Protein AF-D3AAQ2-F1 (afdb_monomer)

Sequence (80 aa):
MEKGIAGCYVCEESCSKGLLGKIKPLGFRTFIQRYGVEALLDCLERNEKNGVMYHREGINGDYDKFENVEDLISFIQSGK

Secondary structure (DSSP, 8-state):
----SS-GGG--S---SGGGGSHHHHHHHHHHHHHHHHHHHHHHHHHHHTT--S-SBTTB-GGGS-SSHHHHHHHHHH--

Foldseek 3Di:
DDDPDPDPLVDPDDDCPDPNVAQLVVLVSVLCVVPNPVLLVVLVVVLVVVVFDCDDDDRDGPLRPDPHNVVSSVCSNPND

Nearest PDB structures (foldseek):
  8rhf-assembly1_B  TM=5.117E-01  e=3.560E+00  Pseudomonas aeruginosa

Solvent-accessible surface area (backbone atoms only — not comparable to full-atom values): 4748 Å² total; per-residue (Å²): 135,89,82,92,62,99,45,78,48,76,49,87,71,93,67,56,66,75,67,36,56,37,45,51,57,35,19,54,32,52,42,32,60,74,62,33,65,65,54,49,52,57,28,50,56,54,19,42,78,71,68,49,41,70,56,76,58,83,84,43,28,64,73,64,77,48,92,46,43,66,64,42,40,50,27,48,75,66,52,104

Radius of gyration: 12.84 Å; Cα contacts (8 Å, |Δi|>4): 79; chains: 1; bounding box: 31×27×33 Å

Structure (mmCIF, N/CA/C/O backbone):
data_AF-D3AAQ2-F1
#
_entry.id   AF-D3AAQ2-F1
#
loop_
_atom_site.group_PDB
_atom_site.id
_atom_site.type_symbol
_atom_site.label_atom_id
_atom_site.label_alt_id
_atom_site.label_comp_id
_atom_site.label_asym_id
_atom_site.label_entity_id
_atom_site.label_seq_id
_atom_site.pdbx_PDB_ins_code
_atom_site.Cartn_x
_atom_site.Cartn_y
_atom_site.Cartn_z
_atom_site.occ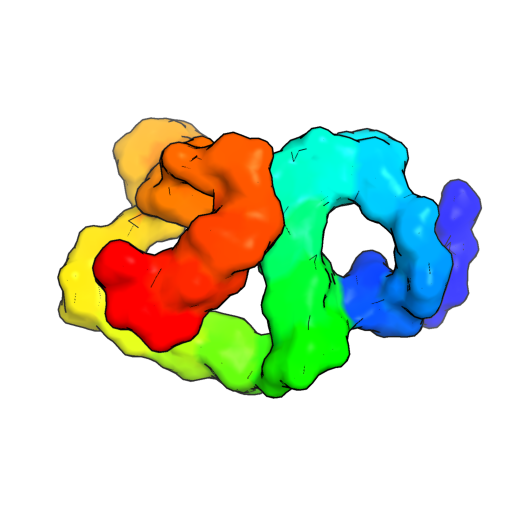upancy
_atom_site.B_iso_or_equiv
_atom_site.auth_seq_id
_atom_site.auth_comp_id
_atom_site.auth_asym_id
_atom_site.auth_atom_id
_atom_site.pdbx_PDB_model_num
ATOM 1 N N . MET A 1 1 ? 13.854 6.487 -17.000 1.00 64.56 1 MET A N 1
ATOM 2 C CA . MET A 1 1 ? 13.767 5.535 -18.120 1.00 64.56 1 MET A CA 1
ATOM 3 C C . MET A 1 1 ? 12.542 4.680 -17.872 1.00 64.56 1 MET A C 1
ATOM 5 O O . MET A 1 1 ? 12.450 4.090 -16.800 1.00 64.56 1 MET A O 1
ATOM 9 N N . GLU A 1 2 ? 11.571 4.713 -18.778 1.00 75.44 2 GLU A N 1
ATOM 10 C CA . GLU A 1 2 ? 10.407 3.827 -18.710 1.00 75.44 2 GLU A CA 1
ATOM 11 C C . GLU A 1 2 ? 10.822 2.412 -19.112 1.00 75.44 2 GLU A C 1
ATOM 13 O O . GLU A 1 2 ? 11.640 2.238 -20.014 1.00 75.44 2 GLU A O 1
ATOM 18 N N . LYS A 1 3 ? 10.294 1.410 -18.405 1.00 84.69 3 LYS A N 1
ATOM 19 C CA . LYS A 1 3 ? 10.684 0.001 -18.575 1.00 84.69 3 LYS A CA 1
ATOM 20 C C . LYS A 1 3 ? 9.660 -0.842 -19.339 1.00 84.69 3 LYS A C 1
ATOM 22 O O . LYS A 1 3 ? 9.909 -2.019 -19.550 1.00 84.69 3 LYS A O 1
ATOM 27 N N . GLY A 1 4 ? 8.512 -0.273 -19.715 1.00 90.06 4 GLY A N 1
ATOM 28 C CA . GLY A 1 4 ? 7.447 -1.016 -20.403 1.00 90.06 4 GLY A CA 1
ATOM 29 C C . GLY A 1 4 ? 6.813 -2.134 -19.562 1.00 90.06 4 GLY A C 1
ATOM 30 O O . GLY A 1 4 ? 6.305 -3.101 -20.117 1.00 90.06 4 GLY A O 1
ATOM 31 N N . ILE A 1 5 ? 6.865 -2.025 -18.231 1.00 91.50 5 ILE A N 1
ATOM 32 C CA . ILE A 1 5 ? 6.299 -3.004 -17.290 1.00 91.50 5 ILE A CA 1
ATOM 33 C C . ILE A 1 5 ? 5.017 -2.464 -16.653 1.00 91.50 5 ILE A C 1
ATOM 35 O O . ILE A 1 5 ? 4.858 -1.252 -16.514 1.00 91.50 5 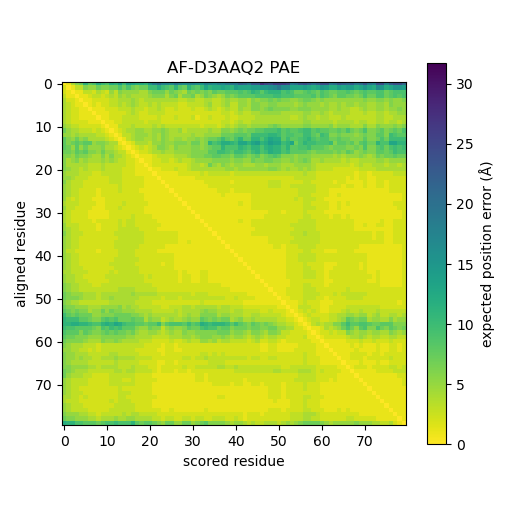ILE A O 1
ATOM 39 N N . ALA A 1 6 ? 4.139 -3.365 -16.204 1.00 90.62 6 ALA A N 1
ATOM 40 C CA . ALA A 1 6 ? 2.824 -3.015 -15.651 1.00 90.62 6 ALA A CA 1
ATOM 41 C C . ALA A 1 6 ? 2.880 -2.115 -14.400 1.00 90.62 6 ALA A C 1
ATOM 43 O O . ALA A 1 6 ? 1.926 -1.405 -14.097 1.00 90.62 6 ALA A O 1
ATOM 44 N N . GLY A 1 7 ? 3.995 -2.120 -13.667 1.00 88.88 7 GLY A N 1
ATOM 45 C CA . GLY A 1 7 ? 4.201 -1.223 -12.538 1.00 88.88 7 GLY A CA 1
ATOM 46 C C . GLY A 1 7 ? 5.522 -1.470 -11.823 1.00 88.88 7 GLY A C 1
ATOM 47 O O . GLY A 1 7 ? 6.215 -2.456 -12.072 1.00 88.88 7 GLY A O 1
ATOM 48 N N . CYS A 1 8 ? 5.864 -0.585 -10.883 1.00 90.56 8 CYS A N 1
ATOM 49 C CA . CYS A 1 8 ? 7.109 -0.690 -10.113 1.00 90.56 8 CYS A CA 1
ATOM 50 C C . CYS A 1 8 ? 7.208 -1.987 -9.293 1.00 90.56 8 CYS A C 1
ATOM 52 O O . CYS A 1 8 ? 8.316 -2.399 -8.957 1.00 90.56 8 CYS A O 1
ATOM 54 N N . TYR A 1 9 ? 6.079 -2.628 -8.977 1.00 91.81 9 TYR A N 1
ATOM 55 C CA . TYR A 1 9 ? 6.036 -3.913 -8.277 1.00 91.81 9 TYR A CA 1
ATOM 56 C C . TYR A 1 9 ? 6.536 -5.082 -9.141 1.00 91.81 9 TYR A C 1
ATOM 58 O O . TYR A 1 9 ? 7.046 -6.049 -8.594 1.00 91.81 9 TYR A O 1
ATOM 66 N N . VAL A 1 10 ? 6.489 -4.976 -10.474 1.00 92.75 10 VAL A N 1
ATOM 67 C CA . VAL A 1 10 ? 7.055 -5.985 -11.395 1.00 92.75 10 VAL A CA 1
ATOM 68 C C . VAL A 1 10 ? 8.580 -5.851 -11.511 1.00 92.75 10 VAL A C 1
ATOM 70 O O . VAL A 1 10 ? 9.269 -6.763 -11.948 1.00 92.75 10 VAL A O 1
ATOM 73 N N . CYS A 1 11 ? 9.137 -4.703 -11.124 1.00 89.81 11 CYS A N 1
ATOM 74 C CA . CYS A 1 11 ? 10.567 -4.447 -11.230 1.00 89.81 11 CYS A CA 1
ATOM 75 C C . CYS A 1 11 ? 11.337 -5.114 -10.083 1.00 89.81 11 CYS A C 1
ATOM 77 O O . CYS A 1 11 ? 11.088 -4.790 -8.923 1.00 89.81 11 CYS A O 1
ATOM 79 N N . GLU A 1 12 ? 12.334 -5.939 -10.402 1.00 85.88 12 GLU A N 1
ATOM 80 C CA . GLU A 1 12 ? 13.191 -6.621 -9.415 1.00 85.88 12 GLU A CA 1
ATOM 81 C C . GLU A 1 12 ? 14.273 -5.715 -8.802 1.00 85.88 12 GLU A C 1
ATOM 83 O O . GLU A 1 12 ? 14.823 -6.012 -7.745 1.00 85.88 12 GLU A O 1
ATOM 88 N N . GLU A 1 13 ? 14.568 -4.569 -9.419 1.00 86.69 13 GLU A N 1
ATOM 89 C CA . GLU A 1 13 ? 15.551 -3.628 -8.872 1.00 86.69 13 GLU A CA 1
ATOM 90 C C . GLU A 1 13 ? 15.096 -2.995 -7.550 1.00 86.69 13 GLU A C 1
ATOM 92 O O . GLU A 1 13 ? 13.936 -2.603 -7.378 1.00 86.69 13 GLU A O 1
ATOM 97 N N . SER A 1 14 ? 16.049 -2.800 -6.637 1.00 80.81 14 SER A N 1
ATOM 98 C CA . SER A 1 14 ? 15.853 -1.950 -5.464 1.00 80.81 14 SER A CA 1
ATOM 99 C C . SER A 1 14 ? 15.866 -0.481 -5.896 1.00 80.81 14 SER A C 1
ATOM 101 O O . SER A 1 14 ? 16.918 0.099 -6.168 1.00 80.81 14 SER A O 1
ATOM 103 N N . CYS A 1 15 ? 14.677 0.113 -6.020 1.00 80.31 15 CYS A N 1
ATOM 104 C CA . CYS A 1 15 ? 14.504 1.506 -6.413 1.00 80.31 15 CYS A CA 1
ATOM 105 C C . CYS A 1 15 ? 13.956 2.327 -5.244 1.00 80.31 15 CYS A C 1
ATOM 107 O O . CYS A 1 15 ? 12.869 2.052 -4.745 1.00 80.31 15 CYS A O 1
ATOM 109 N N . SER A 1 16 ? 14.691 3.369 -4.862 1.00 81.31 16 SER A N 1
ATOM 110 C CA . SER A 1 16 ? 14.319 4.341 -3.823 1.00 81.31 16 SER A CA 1
ATOM 111 C C . SER A 1 16 ? 14.222 5.774 -4.366 1.00 81.31 16 SER A C 1
ATOM 113 O O . SER A 1 16 ? 14.213 6.745 -3.613 1.00 81.31 16 SER A O 1
ATOM 115 N N . LYS A 1 17 ? 14.174 5.938 -5.695 1.00 80.38 17 LYS A N 1
ATOM 116 C CA . LYS A 1 17 ? 14.133 7.256 -6.344 1.00 80.38 17 LYS A CA 1
ATOM 117 C C . LYS A 1 17 ? 12.698 7.781 -6.448 1.00 80.38 17 LYS A C 1
ATOM 119 O O . LYS A 1 17 ? 11.760 7.028 -6.709 1.00 80.38 17 LYS A O 1
ATOM 124 N N . GLY A 1 18 ? 12.538 9.098 -6.317 1.00 86.81 18 GLY A N 1
ATOM 125 C CA . GLY A 1 18 ? 11.252 9.775 -6.501 1.00 86.81 18 GLY A CA 1
ATOM 126 C C . GLY A 1 18 ? 10.197 9.302 -5.498 1.00 86.81 18 GLY A C 1
ATOM 127 O O . GLY A 1 18 ? 10.444 9.292 -4.295 1.00 86.81 18 GLY A O 1
ATOM 128 N N . LEU A 1 19 ? 9.022 8.894 -5.989 1.00 87.06 19 LEU A N 1
ATOM 129 C CA . LEU A 1 19 ? 7.917 8.430 -5.138 1.00 87.06 19 LEU A CA 1
ATOM 130 C C . LEU A 1 19 ? 8.278 7.201 -4.297 1.00 87.06 19 LEU A C 1
ATOM 132 O O . LEU A 1 19 ? 7.821 7.105 -3.164 1.00 87.06 19 LEU A O 1
ATOM 136 N N . LEU A 1 20 ? 9.128 6.302 -4.805 1.00 88.69 20 LEU A N 1
ATOM 137 C CA . LEU A 1 20 ? 9.576 5.119 -4.059 1.00 88.69 20 LEU A CA 1
ATOM 138 C C . LEU A 1 20 ? 10.560 5.452 -2.926 1.00 88.69 20 LEU A C 1
ATOM 140 O O . LEU A 1 20 ? 10.909 4.572 -2.150 1.00 88.69 20 LEU A O 1
ATOM 144 N N . GLY A 1 21 ? 10.988 6.712 -2.806 1.00 90.75 21 GLY A N 1
ATOM 145 C CA . GLY A 1 21 ? 11.693 7.203 -1.621 1.00 90.75 21 GLY A CA 1
ATOM 146 C C . GLY A 1 21 ? 10.766 7.489 -0.433 1.00 90.75 21 GLY A C 1
ATOM 147 O O . GLY A 1 21 ? 11.250 7.734 0.666 1.00 90.75 21 GLY A O 1
ATOM 148 N N . LYS A 1 22 ? 9.440 7.474 -0.631 1.00 92.94 22 LYS A N 1
ATOM 149 C CA . LYS A 1 22 ? 8.444 7.642 0.436 1.00 92.94 22 LYS A CA 1
ATOM 150 C C . LYS A 1 22 ? 7.943 6.282 0.922 1.00 92.94 22 LYS A C 1
ATOM 152 O O . LYS A 1 22 ? 7.756 5.368 0.119 1.00 92.94 22 LYS A O 1
ATOM 157 N N . ILE A 1 23 ? 7.634 6.186 2.217 1.00 95.31 23 ILE A N 1
ATOM 158 C CA . ILE A 1 23 ? 7.195 4.935 2.855 1.00 95.31 23 ILE A CA 1
ATOM 159 C C . ILE A 1 23 ? 5.922 4.376 2.221 1.00 95.31 23 ILE A C 1
ATOM 161 O O . ILE A 1 23 ? 5.907 3.203 1.868 1.00 95.31 23 ILE A O 1
ATOM 165 N N . LYS A 1 24 ? 4.889 5.199 1.989 1.00 94.31 24 LYS A N 1
ATOM 166 C CA . LYS A 1 24 ? 3.614 4.724 1.424 1.00 94.31 24 LYS A CA 1
ATOM 167 C C . LYS A 1 24 ? 3.776 4.057 0.044 1.00 94.31 24 LYS A C 1
ATOM 169 O O . LYS A 1 24 ? 3.492 2.867 -0.062 1.00 94.31 24 LYS A O 1
ATOM 174 N N . PRO A 1 25 ? 4.299 4.715 -1.009 1.00 94.44 25 PRO A N 1
ATOM 175 C CA . PRO A 1 25 ? 4.515 4.054 -2.299 1.00 94.44 25 PRO A CA 1
ATOM 176 C C . PRO A 1 25 ? 5.453 2.840 -2.228 1.00 94.44 25 PRO A C 1
ATOM 178 O O . PRO A 1 25 ? 5.207 1.840 -2.904 1.00 94.44 25 PRO A O 1
ATOM 181 N N . LEU A 1 26 ? 6.511 2.902 -1.408 1.00 95.31 26 LEU A N 1
ATOM 182 C CA . LEU A 1 26 ? 7.444 1.787 -1.244 1.00 95.31 26 LEU A CA 1
ATOM 183 C C . LEU A 1 26 ? 6.790 0.582 -0.555 1.00 95.31 26 LEU A C 1
ATOM 185 O O . LEU A 1 26 ? 6.992 -0.552 -0.989 1.00 95.31 26 LEU A O 1
ATOM 189 N N . GLY A 1 27 ? 5.980 0.813 0.477 1.00 95.94 27 GLY A N 1
ATOM 190 C CA . GLY A 1 27 ? 5.262 -0.231 1.199 1.00 95.94 27 GLY A CA 1
ATOM 191 C C . GLY A 1 27 ? 4.210 -0.911 0.337 1.00 95.94 27 GLY A C 1
ATOM 192 O O . GLY A 1 27 ? 4.184 -2.135 0.286 1.00 95.94 27 GLY A O 1
ATOM 193 N N . PHE A 1 28 ? 3.431 -0.152 -0.439 1.00 96.19 28 PHE A N 1
ATOM 194 C CA . PHE A 1 28 ? 2.463 -0.720 -1.386 1.00 96.19 28 PHE A CA 1
ATOM 195 C C . PHE A 1 28 ? 3.155 -1.559 -2.465 1.00 96.19 28 PHE A C 1
ATOM 197 O O . PHE A 1 28 ? 2.740 -2.683 -2.739 1.00 96.19 28 PHE A O 1
ATOM 204 N N . ARG A 1 29 ? 4.260 -1.057 -3.035 1.00 95.62 29 ARG A N 1
ATOM 205 C CA . ARG A 1 29 ? 5.086 -1.834 -3.970 1.00 95.62 29 ARG A CA 1
ATOM 206 C C . ARG A 1 29 ? 5.557 -3.145 -3.334 1.00 95.62 29 ARG A C 1
ATOM 208 O O . ARG A 1 29 ? 5.408 -4.200 -3.943 1.00 95.62 29 ARG A O 1
ATOM 215 N N . THR A 1 30 ? 6.133 -3.065 -2.137 1.00 96.06 30 THR A N 1
ATOM 216 C CA . THR A 1 30 ? 6.716 -4.217 -1.434 1.00 96.06 30 THR A CA 1
ATOM 217 C C . THR A 1 30 ? 5.642 -5.232 -1.049 1.00 96.06 30 THR A C 1
ATOM 219 O O . THR A 1 30 ? 5.854 -6.432 -1.193 1.00 96.06 30 THR A O 1
ATOM 222 N N . PHE A 1 31 ? 4.464 -4.768 -0.631 1.00 97.81 31 PHE A N 1
ATOM 223 C CA . PHE A 1 31 ? 3.319 -5.625 -0.354 1.00 97.81 31 PHE A CA 1
ATOM 224 C C . PHE A 1 31 ? 2.914 -6.420 -1.597 1.00 97.81 31 PHE A C 1
ATOM 226 O O . PHE A 1 31 ? 2.828 -7.644 -1.536 1.00 97.81 31 PHE A O 1
ATOM 233 N N . ILE A 1 32 ? 2.724 -5.747 -2.738 1.00 97.62 32 ILE A N 1
ATOM 234 C CA . ILE A 1 32 ? 2.326 -6.409 -3.989 1.00 97.62 32 ILE A CA 1
ATOM 235 C C . ILE A 1 32 ? 3.380 -7.436 -4.418 1.00 97.62 32 ILE A C 1
ATOM 237 O O . ILE A 1 32 ? 3.026 -8.518 -4.873 1.00 97.62 32 ILE A O 1
ATOM 241 N N . GLN A 1 33 ? 4.667 -7.139 -4.235 1.00 95.44 33 GLN A N 1
ATOM 242 C CA . GLN A 1 33 ? 5.744 -8.089 -4.532 1.00 95.44 33 GLN A CA 1
ATOM 243 C C . GLN A 1 33 ? 5.686 -9.362 -3.680 1.00 95.44 33 GLN A C 1
ATOM 245 O O . GLN A 1 33 ? 6.074 -10.423 -4.157 1.00 95.44 33 GLN A O 1
ATOM 250 N N . ARG A 1 34 ? 5.214 -9.266 -2.432 1.00 96.94 34 ARG A N 1
ATOM 251 C CA . ARG A 1 34 ? 5.126 -10.404 -1.506 1.00 96.94 34 ARG A CA 1
ATOM 252 C C . ARG A 1 34 ? 3.822 -11.187 -1.642 1.00 96.94 34 ARG A C 1
ATOM 254 O O . ARG A 1 34 ? 3.839 -12.405 -1.510 1.00 96.94 34 ARG A O 1
ATOM 261 N N . TYR A 1 35 ? 2.709 -10.494 -1.873 1.00 98.06 35 TYR A N 1
ATOM 262 C CA . TYR A 1 35 ? 1.363 -11.059 -1.715 1.00 98.06 35 TYR A CA 1
ATOM 263 C C . TYR A 1 35 ? 0.468 -10.914 -2.953 1.00 98.06 35 TYR A C 1
ATOM 265 O O . TYR A 1 35 ? -0.581 -11.546 -3.024 1.00 98.06 35 TYR A O 1
ATOM 273 N N . GLY A 1 36 ? 0.875 -10.118 -3.943 1.00 97.62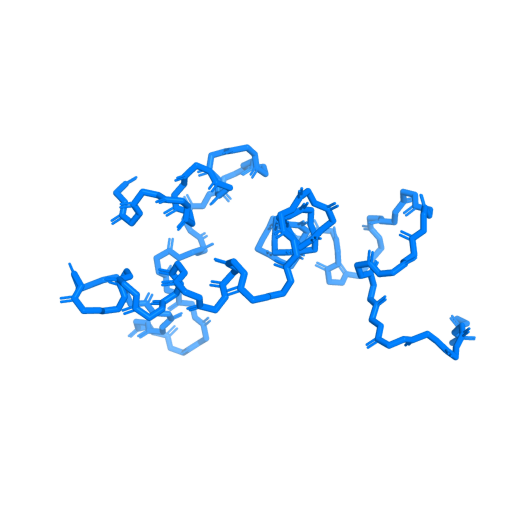 36 GLY A N 1
ATOM 274 C CA . GLY A 1 36 ? 0.105 -9.858 -5.158 1.00 97.62 36 GLY A CA 1
ATOM 275 C C . GLY A 1 36 ? -0.872 -8.684 -5.045 1.00 97.62 36 GLY A C 1
ATOM 276 O O . GLY A 1 36 ? -1.135 -8.148 -3.968 1.00 97.62 36 GLY A O 1
ATOM 277 N N . VAL A 1 37 ? -1.387 -8.259 -6.204 1.00 97.69 37 VAL A N 1
ATOM 278 C CA . VAL A 1 37 ? -2.327 -7.129 -6.318 1.00 97.69 37 VAL A CA 1
ATOM 279 C C . VAL A 1 37 ? -3.685 -7.481 -5.713 1.00 97.69 37 VAL A C 1
ATOM 281 O O . VAL A 1 37 ? -4.216 -6.682 -4.951 1.00 97.69 37 VAL A O 1
ATOM 284 N N . GLU A 1 38 ? -4.205 -8.681 -5.977 1.00 98.25 38 GLU A N 1
ATOM 285 C CA . GLU A 1 38 ? -5.504 -9.125 -5.445 1.00 98.25 38 GLU A CA 1
ATOM 286 C C . GLU A 1 38 ? -5.526 -9.101 -3.910 1.00 98.25 38 GLU A C 1
ATOM 288 O O . GLU A 1 38 ? -6.403 -8.489 -3.311 1.00 98.25 38 GLU A O 1
ATOM 293 N N . ALA A 1 39 ? -4.485 -9.635 -3.259 1.00 98.44 39 ALA A N 1
ATOM 294 C CA . ALA A 1 39 ? -4.383 -9.614 -1.800 1.00 98.44 39 ALA A CA 1
ATOM 295 C C . ALA A 1 39 ? -4.332 -8.189 -1.228 1.00 98.44 39 ALA A C 1
ATOM 297 O O . ALA A 1 39 ? -4.837 -7.941 -0.130 1.00 98.44 39 ALA A O 1
ATOM 298 N N . LEU A 1 40 ? -3.712 -7.246 -1.950 1.00 98.31 40 LEU A N 1
ATOM 299 C CA . LEU A 1 40 ? -3.721 -5.842 -1.553 1.00 98.31 40 LEU A CA 1
ATOM 300 C C . LEU A 1 40 ? -5.148 -5.290 -1.618 1.00 98.31 40 LEU A C 1
ATOM 302 O O . LEU A 1 40 ? -5.584 -4.665 -0.657 1.00 98.31 40 LEU A O 1
ATOM 306 N N . LEU A 1 41 ? -5.871 -5.531 -2.714 1.00 97.94 41 LEU A N 1
ATOM 307 C CA . LEU A 1 41 ? -7.244 -5.052 -2.895 1.00 97.94 41 LEU A CA 1
ATOM 308 C C . LEU A 1 41 ? -8.192 -5.622 -1.831 1.00 97.94 41 LEU A C 1
ATOM 310 O O . LEU A 1 41 ? -8.903 -4.844 -1.194 1.00 97.94 41 LEU A O 1
ATOM 314 N N . ASP A 1 42 ? -8.112 -6.924 -1.547 1.00 98.44 42 ASP A N 1
ATOM 315 C CA . ASP A 1 42 ? -8.886 -7.578 -0.480 1.00 98.44 42 ASP A CA 1
ATOM 316 C C . ASP A 1 42 ? -8.621 -6.938 0.890 1.00 98.44 42 ASP A C 1
ATOM 318 O O . ASP A 1 42 ? -9.530 -6.713 1.697 1.00 98.44 42 ASP A O 1
ATOM 322 N N . CYS A 1 43 ? -7.352 -6.626 1.172 1.00 98.38 43 CYS A N 1
ATOM 323 C CA . CYS A 1 43 ? -6.969 -5.963 2.409 1.00 98.38 43 CYS A CA 1
ATOM 324 C C . CYS A 1 43 ? -7.523 -4.541 2.491 1.00 98.38 43 CYS A C 1
ATOM 326 O O . CYS A 1 43 ? -8.073 -4.170 3.525 1.00 98.38 43 CYS A O 1
ATOM 328 N N . LEU A 1 44 ? -7.406 -3.755 1.419 1.00 97.25 44 LEU A N 1
ATOM 329 C CA . LEU A 1 44 ? -7.910 -2.384 1.383 1.00 97.25 44 LEU A CA 1
ATOM 330 C C . LEU A 1 44 ? -9.430 -2.344 1.574 1.00 97.25 44 LEU A C 1
ATOM 332 O O . LEU A 1 44 ? -9.900 -1.573 2.407 1.00 97.25 44 LEU A O 1
ATOM 336 N N . GLU A 1 45 ? -10.177 -3.214 0.889 1.00 97.50 45 GLU A N 1
ATOM 337 C CA . GLU A 1 45 ? -11.635 -3.301 1.028 1.00 97.50 45 GLU A CA 1
ATOM 338 C C . GLU A 1 45 ? -12.040 -3.689 2.460 1.00 97.50 45 GLU A C 1
ATOM 340 O O . GLU A 1 45 ? -12.920 -3.069 3.065 1.00 97.50 45 GLU A O 1
ATOM 345 N N . ARG A 1 46 ? -11.381 -4.699 3.046 1.00 97.88 46 ARG A N 1
ATOM 346 C CA . ARG A 1 46 ? -11.629 -5.105 4.438 1.00 97.88 46 ARG A CA 1
ATOM 347 C C . ARG A 1 46 ? -11.320 -3.972 5.415 1.00 97.88 46 ARG A C 1
ATOM 349 O O . ARG A 1 46 ? -12.078 -3.746 6.355 1.00 97.88 46 ARG A O 1
ATOM 356 N N . ASN A 1 47 ? -10.202 -3.283 5.223 1.00 98.06 47 ASN A N 1
ATOM 357 C CA . ASN A 1 47 ? -9.752 -2.228 6.121 1.00 98.06 47 ASN A CA 1
ATOM 358 C C . ASN A 1 47 ? -10.676 -1.004 6.044 1.00 98.06 47 ASN A C 1
ATOM 360 O O . ASN A 1 47 ? -11.018 -0.442 7.083 1.00 98.06 47 ASN A O 1
ATOM 364 N N . GLU A 1 48 ? -11.141 -0.637 4.847 1.00 96.50 48 GLU A N 1
ATOM 365 C CA . GLU A 1 48 ? -12.130 0.430 4.653 1.00 96.50 48 GLU A CA 1
ATOM 366 C C . GLU A 1 48 ? -13.439 0.121 5.393 1.00 96.50 48 GLU A C 1
ATOM 368 O O . GLU A 1 48 ? -13.928 0.958 6.153 1.00 96.50 48 GLU A O 1
ATOM 373 N N . LYS A 1 49 ? -13.955 -1.114 5.284 1.00 96.31 49 LYS A N 1
ATOM 374 C CA . LYS A 1 49 ? -15.132 -1.572 6.053 1.00 96.31 49 LYS A CA 1
ATOM 375 C C . LYS A 1 49 ? -14.927 -1.491 7.571 1.00 96.31 49 LYS A C 1
ATOM 377 O O . LYS A 1 49 ? -15.894 -1.323 8.308 1.00 96.31 49 LYS A O 1
ATOM 382 N N . ASN A 1 50 ? -13.679 -1.573 8.032 1.00 95.56 50 ASN A N 1
ATOM 383 C CA . ASN A 1 50 ? -13.294 -1.435 9.439 1.00 95.56 50 ASN A CA 1
ATOM 384 C C . ASN A 1 50 ? -12.961 0.015 9.849 1.00 95.56 50 ASN A C 1
ATOM 386 O O . ASN A 1 50 ? -12.522 0.245 10.975 1.00 95.56 50 ASN A O 1
ATOM 390 N N . GLY A 1 51 ? -13.178 0.994 8.965 1.00 95.75 51 GLY A N 1
ATOM 391 C CA . GLY A 1 51 ? -13.007 2.419 9.253 1.00 95.75 51 GLY A CA 1
ATOM 392 C C . GLY A 1 51 ? -11.604 2.973 8.997 1.00 95.75 51 GLY A C 1
ATOM 393 O O . GLY A 1 51 ? -11.331 4.118 9.368 1.00 95.75 51 GLY A O 1
ATOM 394 N N . VAL A 1 52 ? -10.712 2.203 8.365 1.00 97.06 52 VAL A N 1
ATOM 395 C CA . VAL A 1 52 ? -9.415 2.715 7.904 1.00 97.06 52 VAL A CA 1
ATOM 396 C C . VAL A 1 52 ? -9.644 3.665 6.734 1.00 97.06 52 VAL A C 1
ATOM 398 O O . VAL A 1 52 ? -10.233 3.293 5.722 1.00 97.06 52 VAL A O 1
ATOM 401 N N . MET A 1 53 ? -9.146 4.893 6.850 1.00 94.25 53 MET A N 1
ATOM 402 C CA . MET A 1 53 ? -9.363 5.939 5.856 1.00 94.25 53 MET A CA 1
ATOM 403 C C . MET A 1 53 ? -8.125 6.169 5.000 1.00 94.25 53 MET A C 1
ATOM 405 O O . MET A 1 53 ? -7.047 6.496 5.500 1.00 94.25 53 MET A O 1
ATOM 409 N N . TYR A 1 54 ? -8.299 6.061 3.685 1.00 86.62 54 TYR A N 1
ATOM 410 C CA . TYR A 1 54 ? -7.231 6.306 2.718 1.00 86.62 54 TYR A CA 1
ATOM 411 C C . TYR A 1 54 ? -6.920 7.802 2.547 1.00 86.62 54 TYR A C 1
ATOM 413 O O . TYR A 1 54 ? -5.763 8.168 2.344 1.00 86.62 54 TYR A O 1
ATOM 421 N N . HIS A 1 55 ? -7.933 8.661 2.711 1.00 90.56 55 HIS A N 1
ATOM 422 C CA . HIS A 1 55 ? -7.819 10.118 2.702 1.00 90.56 55 HIS A CA 1
ATOM 423 C C . HIS A 1 55 ? -8.596 10.705 3.890 1.00 90.56 55 HIS A C 1
ATOM 425 O O . HIS A 1 55 ? -9.801 10.498 4.008 1.00 90.56 55 HIS A O 1
ATOM 431 N N . ARG A 1 56 ? -7.903 11.424 4.776 1.00 87.69 56 ARG A N 1
ATOM 432 C CA . ARG A 1 56 ? -8.478 12.202 5.886 1.00 87.69 56 ARG A CA 1
ATOM 433 C C . ARG A 1 56 ? -8.424 13.696 5.593 1.00 87.69 56 ARG A C 1
ATOM 435 O O . ARG A 1 56 ? -9.422 14.388 5.742 1.00 87.69 56 ARG A O 1
ATOM 442 N N . GLU A 1 57 ? -7.263 14.173 5.154 1.00 86.50 57 GLU A N 1
ATOM 443 C CA . GLU A 1 57 ? -7.027 15.562 4.767 1.00 86.50 57 GLU A CA 1
ATOM 444 C C . GLU A 1 57 ? -6.180 15.578 3.491 1.00 86.50 57 GLU A C 1
ATOM 446 O O . GLU A 1 57 ? -5.061 15.054 3.453 1.00 86.50 57 GLU A O 1
ATOM 451 N N . GLY A 1 58 ? -6.731 16.136 2.411 1.00 89.12 58 GLY A N 1
ATOM 452 C CA . GLY A 1 58 ? -6.108 16.058 1.092 1.00 89.12 58 GLY A CA 1
ATOM 453 C C . GLY A 1 58 ? -5.883 14.605 0.656 1.00 89.12 58 GLY A C 1
ATOM 454 O O . GLY A 1 58 ? -6.825 13.822 0.585 1.00 89.12 58 GLY A O 1
ATOM 455 N N . ILE A 1 59 ? -4.628 14.251 0.366 1.00 86.06 59 ILE A N 1
ATOM 456 C CA . ILE A 1 59 ? -4.219 12.909 -0.096 1.00 86.06 59 ILE A CA 1
ATOM 457 C C . ILE A 1 59 ? -3.647 12.014 1.017 1.00 86.06 59 ILE A C 1
ATOM 459 O O . ILE A 1 59 ? -3.207 10.894 0.741 1.00 86.06 59 ILE A O 1
ATOM 463 N N . ASN A 1 60 ? -3.619 12.507 2.257 1.00 90.75 60 ASN A N 1
ATOM 464 C CA . ASN A 1 60 ? -3.037 11.797 3.392 1.00 90.75 60 ASN A CA 1
ATOM 465 C C . ASN A 1 60 ? -4.132 11.093 4.193 1.00 90.75 60 ASN A C 1
ATOM 467 O O . ASN A 1 60 ? -5.177 11.684 4.472 1.00 90.75 60 ASN A O 1
ATOM 471 N N . GLY A 1 61 ? -3.880 9.857 4.612 1.00 94.44 61 GLY A N 1
ATOM 472 C CA . GLY A 1 61 ? -4.775 9.058 5.442 1.00 94.44 61 GLY A CA 1
ATOM 473 C C . GLY A 1 61 ? -4.019 8.179 6.433 1.00 94.44 61 GLY A C 1
ATOM 474 O O . GLY A 1 61 ? -2.896 8.477 6.830 1.00 94.44 61 GLY A O 1
ATOM 475 N N . ASP A 1 62 ? -4.640 7.084 6.861 1.00 96.62 62 ASP A N 1
ATOM 476 C CA . ASP A 1 62 ? -4.059 6.190 7.868 1.00 96.62 62 ASP A CA 1
ATOM 477 C C . ASP A 1 62 ? -2.792 5.485 7.379 1.00 96.62 62 ASP A C 1
ATOM 479 O O . ASP A 1 62 ? -1.856 5.306 8.150 1.00 96.62 62 ASP A O 1
ATOM 483 N N . TYR A 1 63 ? -2.711 5.190 6.081 1.00 96.31 63 TYR A N 1
ATOM 484 C CA . TYR A 1 63 ? -1.541 4.572 5.447 1.00 96.31 63 TYR A CA 1
ATOM 485 C C . TYR A 1 63 ? -0.313 5.497 5.351 1.00 96.31 63 TYR A C 1
ATOM 487 O O . TYR A 1 63 ? 0.752 5.053 4.926 1.00 96.31 63 TYR A O 1
ATOM 495 N N . ASP A 1 64 ? -0.441 6.775 5.720 1.00 95.44 64 ASP A N 1
ATOM 496 C CA . ASP A 1 64 ? 0.647 7.761 5.704 1.00 95.44 64 ASP A CA 1
ATOM 497 C C . ASP A 1 64 ? 1.332 7.918 7.077 1.00 95.44 64 ASP A C 1
ATOM 499 O O . ASP A 1 64 ? 2.282 8.685 7.203 1.00 95.44 64 ASP A O 1
ATOM 503 N N . LYS A 1 65 ? 0.878 7.190 8.108 1.00 95.00 65 LYS A N 1
ATOM 504 C CA . LYS A 1 65 ? 1.335 7.333 9.505 1.00 95.00 65 LYS A CA 1
ATOM 505 C C . LYS A 1 65 ? 2.590 6.523 9.864 1.00 95.00 65 LYS A C 1
ATOM 507 O O . LYS A 1 65 ? 2.941 6.447 11.037 1.00 95.00 65 LYS A O 1
ATOM 512 N N . PHE A 1 66 ? 3.243 5.901 8.885 1.00 96.62 66 PHE A N 1
ATOM 513 C CA . PHE A 1 66 ? 4.311 4.925 9.114 1.00 96.62 66 PHE A CA 1
ATOM 514 C C . PHE A 1 66 ? 5.679 5.453 8.692 1.00 96.62 66 PHE A C 1
ATOM 516 O O . PHE A 1 66 ? 5.824 6.070 7.635 1.00 96.62 66 PHE A O 1
ATOM 523 N N . GLU A 1 67 ? 6.697 5.138 9.492 1.00 95.69 67 GLU A N 1
ATOM 524 C CA . GLU A 1 67 ? 8.091 5.522 9.237 1.00 95.69 67 GLU A CA 1
ATOM 525 C C . GLU A 1 67 ? 8.918 4.395 8.604 1.00 95.69 67 GLU A C 1
ATOM 527 O O . GLU A 1 67 ? 10.005 4.641 8.085 1.00 95.69 67 GLU A O 1
ATOM 532 N N . ASN A 1 68 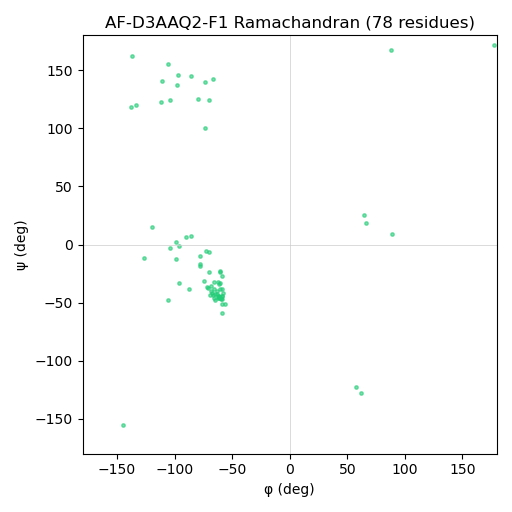? 8.404 3.161 8.596 1.00 96.12 68 ASN A N 1
ATOM 533 C CA . ASN A 1 68 ? 9.045 2.029 7.938 1.00 96.12 68 ASN A CA 1
ATOM 534 C C . ASN A 1 68 ? 8.040 1.159 7.167 1.00 96.12 68 ASN A C 1
ATOM 536 O O . ASN A 1 68 ? 6.824 1.236 7.345 1.00 96.12 68 ASN A O 1
ATOM 540 N N . VAL A 1 69 ? 8.582 0.348 6.259 1.00 96.38 69 VAL A N 1
ATOM 541 C CA . VAL A 1 69 ? 7.807 -0.468 5.318 1.00 96.38 69 VAL A CA 1
ATOM 542 C C . VAL A 1 69 ? 7.112 -1.646 5.998 1.00 96.38 69 VAL A C 1
ATOM 544 O O . VAL A 1 69 ? 5.995 -1.975 5.610 1.00 96.38 69 VAL A O 1
ATOM 547 N N . GLU A 1 70 ? 7.737 -2.275 6.990 1.00 97.81 70 GLU A N 1
ATOM 548 C CA . GLU A 1 70 ? 7.179 -3.474 7.628 1.00 97.81 70 GLU A CA 1
ATOM 549 C C . GLU A 1 70 ? 5.959 -3.148 8.495 1.00 97.81 70 GLU A C 1
ATOM 551 O O . GLU A 1 70 ? 4.974 -3.888 8.461 1.00 97.81 70 GLU A O 1
ATOM 556 N N . ASP A 1 71 ? 5.968 -2.008 9.189 1.00 98.25 71 ASP A N 1
ATOM 557 C CA . ASP A 1 71 ? 4.810 -1.543 9.957 1.00 98.25 71 ASP A CA 1
ATOM 558 C C . ASP A 1 71 ? 3.635 -1.214 9.030 1.00 98.25 71 ASP A C 1
ATOM 560 O O . ASP A 1 71 ? 2.503 -1.622 9.287 1.00 98.25 71 ASP A O 1
ATOM 564 N N . LEU A 1 72 ? 3.904 -0.554 7.897 1.00 98.19 72 LEU A N 1
ATOM 565 C CA . LEU A 1 72 ? 2.880 -0.296 6.888 1.00 98.19 72 LEU A CA 1
ATOM 566 C C . LEU A 1 72 ? 2.340 -1.602 6.283 1.00 98.19 72 LEU A C 1
ATOM 568 O O . LEU A 1 72 ? 1.133 -1.732 6.098 1.00 98.19 72 LEU A O 1
ATOM 572 N N . ILE A 1 73 ? 3.197 -2.581 5.980 1.00 98.38 73 ILE A N 1
ATOM 573 C CA . ILE A 1 73 ? 2.757 -3.893 5.479 1.00 98.38 73 ILE A CA 1
ATOM 574 C C . ILE A 1 73 ? 1.867 -4.586 6.511 1.00 98.38 73 ILE A C 1
ATOM 576 O O . ILE A 1 73 ? 0.794 -5.070 6.150 1.00 98.38 73 ILE A O 1
ATOM 580 N N . SER A 1 74 ? 2.277 -4.589 7.779 1.00 98.31 74 SER A N 1
ATOM 581 C CA . SER A 1 74 ? 1.502 -5.171 8.877 1.00 98.31 74 SER A CA 1
ATOM 582 C C . SER A 1 74 ? 0.131 -4.505 8.987 1.00 98.31 74 SER A C 1
ATOM 584 O O . SER A 1 74 ? -0.882 -5.199 9.039 1.00 98.31 74 SER A O 1
ATOM 586 N N . PHE A 1 75 ? 0.086 -3.172 8.900 1.00 98.44 75 PHE A N 1
ATOM 587 C CA . PHE A 1 75 ? -1.156 -2.405 8.898 1.00 98.44 75 PHE A CA 1
ATOM 588 C C . PHE A 1 75 ? -2.049 -2.707 7.690 1.00 98.44 75 PHE A C 1
ATOM 590 O O . PHE A 1 75 ? -3.262 -2.833 7.836 1.00 98.44 75 PHE A O 1
ATOM 597 N N . ILE A 1 76 ? -1.482 -2.869 6.489 1.00 98.19 76 ILE A N 1
ATOM 598 C CA . ILE A 1 76 ? -2.259 -3.292 5.315 1.00 98.19 76 ILE A CA 1
ATOM 599 C C . ILE A 1 76 ? -2.910 -4.657 5.595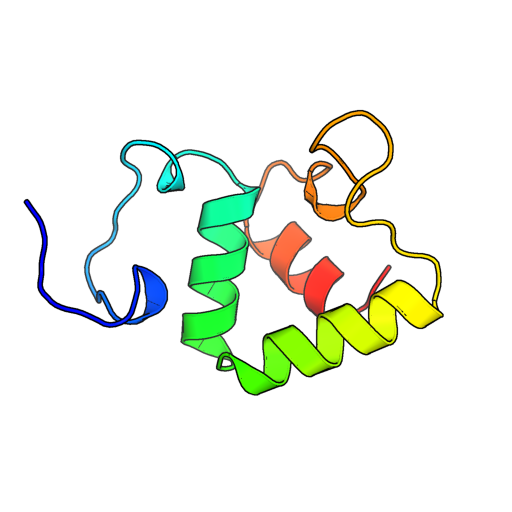 1.00 98.19 76 ILE A C 1
ATOM 601 O O . ILE A 1 76 ? -4.105 -4.821 5.352 1.00 98.19 76 ILE A O 1
ATOM 605 N N . GLN A 1 77 ? -2.179 -5.616 6.169 1.00 98.12 77 GLN A N 1
ATOM 606 C CA . GLN A 1 77 ? -2.714 -6.949 6.478 1.00 98.12 77 GLN A CA 1
ATOM 607 C C . GLN A 1 77 ? -3.763 -6.951 7.598 1.00 98.12 77 GLN A C 1
ATOM 609 O O . GLN A 1 77 ? -4.698 -7.749 7.541 1.00 98.12 77 GLN A O 1
ATOM 614 N N . SER A 1 78 ? -3.615 -6.107 8.621 1.00 96.69 78 SER A N 1
ATOM 615 C CA . SER A 1 78 ? -4.457 -6.130 9.826 1.00 96.69 78 SER A CA 1
ATOM 616 C C . SER A 1 78 ? -5.625 -5.139 9.784 1.00 96.69 78 SER A C 1
ATOM 618 O O . SER A 1 78 ? -6.675 -5.407 10.372 1.00 96.69 78 SER A O 1
ATOM 620 N N . GLY A 1 79 ? -5.430 -3.987 9.136 1.00 95.06 79 GLY A N 1
ATOM 621 C CA . GLY A 1 79 ? -6.262 -2.793 9.285 1.00 95.06 79 GLY A CA 1
ATOM 622 C C . GLY A 1 79 ? -6.190 -2.153 10.677 1.00 95.06 79 GLY A C 1
ATOM 623 O O . GLY A 1 79 ? -7.117 -1.438 11.055 1.00 95.06 79 GLY A O 1
ATOM 624 N N . LYS A 1 80 ? -5.153 -2.462 11.465 1.00 90.50 80 LYS A N 1
ATOM 625 C CA . LYS A 1 80 ? -4.970 -2.057 12.868 1.00 90.50 80 LYS A CA 1
ATOM 626 C C . LYS A 1 80 ? -3.539 -1.644 13.139 1.00 90.50 80 LYS A C 1
ATOM 628 O O . LYS A 1 80 ? -2.647 -2.400 12.689 1.00 90.50 80 LYS A O 1
#

Mean predicted aligned error: 3.34 Å

pLDDT: mean 93.01, std 6.16, range [64.56, 98.44]

Organism: NCBI:txid566550

=== Feature glossary ===
Legend for the data blocks above and below:

— What the protein is —

The amino-acid sequence is the protein's primary structure: the linear order of residues from the N-terminus to the C-terminus, written in one-letter code. Everything else here — the 3D coordinates, the secondary structure, the domain annotations — is ultimately a consequence of this string.

Database cross-references. InterPro integrates a dozen domain/family signature databases into unified entries with residue-range hits. GO terms attach function/process/location labels with evidence codes. CATH codes position the fold in a four-level structural taxonomy. Organism is the NCBI-taxonomy species name.

— Where its atoms are —

The mmCIF block holds the 3D Cartesian coordinates of each backbone atom (N, Cα, C, O) in ångströms. mmCIF is the PDB's canonical archive format — a tagged-loop text representation of 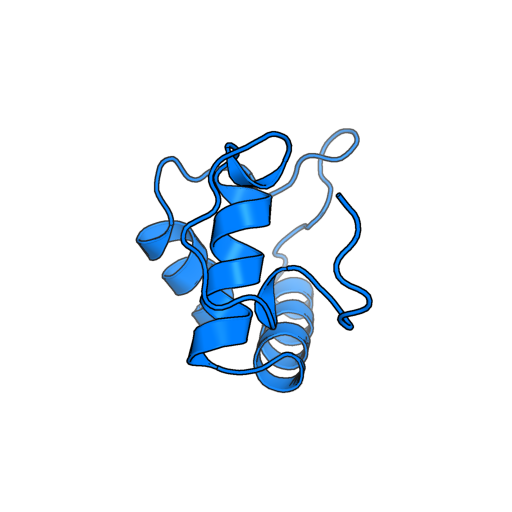the atomic model.

The six renders are orthographic views along the three Cartesian axes in both directions. Representation (cartoon, sticks, or surface) and color scheme (sequence-rainbow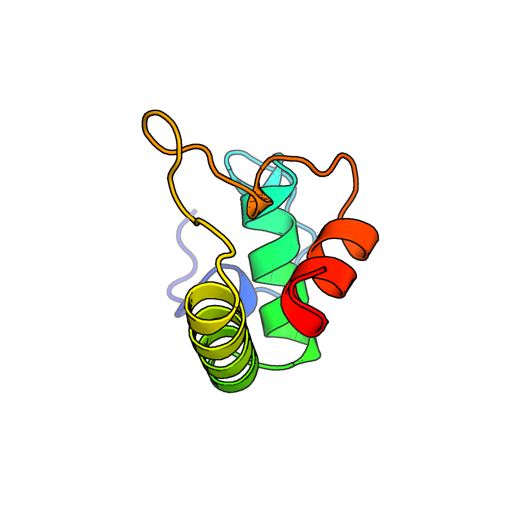 or by-chain) vary across proteins so the training set covers all the common visualization conventions.

— Local backbone conformation —

Secondary structure is the local, repeating backbone conformation. DSSP classifies it into eight states by reading the hydrogen-bond network: three helix types (H, G, I), two β types (E, B), two non-regular types (T, S), and unstructured coil (-).

SS3 is a coarse helix/strand/coil call (letters a/b/c) made by the P-SEA algorithm from inter-Cα distances and dihedrals. It is less detailed than DSSP but needs only Cα positions.

Backbone dihedral angles. Every residue except chain termini has a φ (preceding-C → N → Cα → C) and a ψ (N → Cα → C → next-N). They are reported in degrees following the IUPAC sign convention. Secondary structure is essentially a statement about which (φ, ψ) basin each residue occupies.

— Global shape and packing —

The ge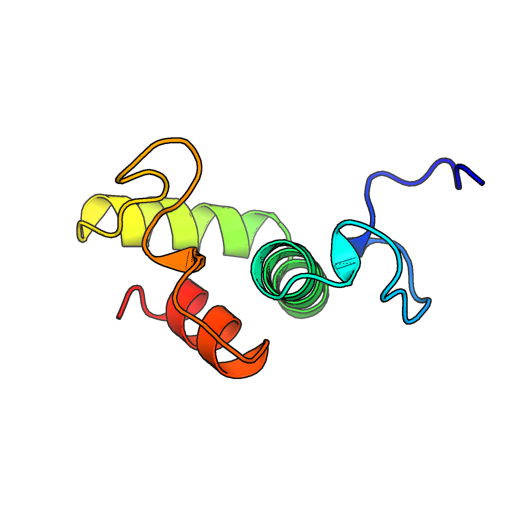ometric summary reports three shape descriptors. Rg (radius of gyration) measures how spread out the Cα atoms are about their centre of mass; compact globular proteins have small Rg, elongated or unfolded ones large. Cα contacts (<8 Å, |i−j|>4) count long-range residue pairs in spatial proximity — high for tightly packed folds, near zero for rods or random coil. The bounding-box extents give the protein's footprint along x, y, z in Å.

Solvent accessibility: the surface area of each residue that a 1.4 Å water probe can touch, in Å². When only backbone atoms are present the absolute values are lower than full-atom SASA (side chains contribute most of the area) and are flagged as backbone-only.

Plot images: a contact map (which residues are close in 3D, as an N×N binary image), a Ramachandran scatter (backbone torsion angles, revealing secondary-structure composition at a glance), and — for AlphaFold structures — a PAE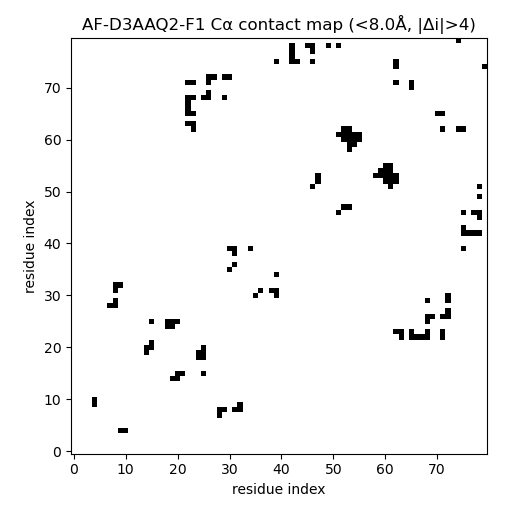 heatmap (pairwise prediction confidence).

— Structural neighborhood —

Foldseek's 3Di representation compresses backbone geometry into a per-residue letter drawn from a learned twenty-state alphabet. It captures the tertiary interaction pattern around each residue — which residues are packed against it in space, regardless of where they are in sequence.

Structural nearest neighbors (via Foldseek easy-search vs the PDB). Reported per hit: target PDB id, E-value, and alignment TM-score. A TM-score above ~0.5 is the conventional threshold for 'same fold'.

— Confidence and disorder —

pLDDT (predicted Local Distance Difference Test) is AlphaFold's per-residue confidence score, ranging from 0 to 100. Values above 90 indicate high confidence (typically well-packed cores); 70–90 is confident; 50–70 low confidence; below 50 usually means the region is disordered or the prediction is unreliable there. AlphaFold stores pLDDT in the mmCIF B-factor column.

For experimental (PDB) structures, the B-factor (temperature factor) quantifies the positional spread of each atom in the crystal — a combination of thermal vibration and static disorder — in units of Å². High B-factors mark flexible loops or poorly resolved regions; low B-factors mark the rigid, well-ordered core.

Predicted Aligned Error (PAE) is an AlphaFold confidence matrix: entry (i, j) is the expected error in the position of residue j, in ångströms, when the prediction is superimposed on the true structure at residue i. Low PAE within a block of residues means that block is internally rigid and well-predicted; high PAE between two blocks means their relative placement is uncertain even if each block individually is confident.